Protein AF-A0A1G7ITI0-F1 (afdb_monomer)

Mean predicted aligned error: 3.46 Å

Sequence (98 aa):
MGKVSLEDFIAKAKENGCEIEKKGKEYFIGNFPATNYPHIHIWKKGTIALSAGSRQNGKIGEDDEIDLEELSFQVDRYGRNLTGGLEETIEWAIDSDS

Secondary structure (DSSP, 8-state):
--EEEHHHHHHHHHHTT-EEEEETTEEEEESSSTTSSSEEEE-TTS-EEEEEETTEEEEEEETTEEEHHHHHHHHHHH-S---HHHHHHHHHHHHTT-

Structure (mmCIF, N/CA/C/O backbone):
data_AF-A0A1G7ITI0-F1
#
_entry.id   AF-A0A1G7ITI0-F1
#
loop_
_atom_site.group_PDB
_atom_site.id
_atom_site.type_symbol
_atom_site.label_atom_id
_atom_site.label_alt_id
_atom_site.label_comp_id
_atom_site.label_asym_id
_atom_site.label_entity_id
_atom_site.label_seq_id
_atom_site.pdbx_PDB_ins_code
_atom_site.Cartn_x
_atom_site.Cartn_y
_atom_site.Cartn_z
_atom_site.occupancy
_atom_site.B_iso_or_equiv
_atom_site.auth_seq_id
_atom_site.auth_comp_id
_atom_site.auth_asym_id
_atom_site.auth_atom_id
_atom_site.pdbx_PDB_model_num
ATOM 1 N N . MET A 1 1 ? -9.931 -7.871 -11.693 1.00 73.06 1 MET A N 1
ATOM 2 C CA . MET A 1 1 ? -8.892 -8.088 -10.681 1.00 73.06 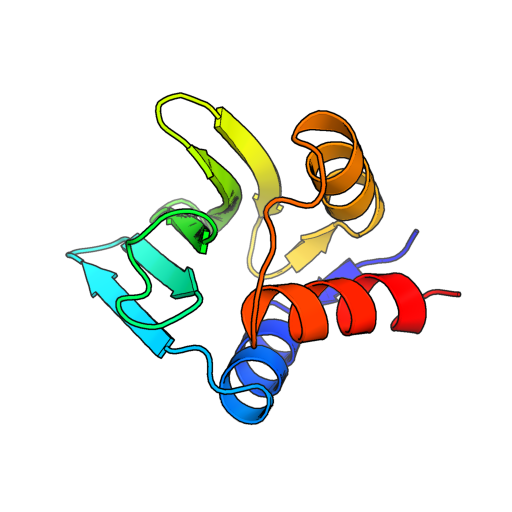1 MET A CA 1
ATOM 3 C C . MET A 1 1 ? -9.568 -8.250 -9.328 1.00 73.06 1 MET A C 1
ATOM 5 O O . MET A 1 1 ? -10.621 -7.651 -9.123 1.00 73.06 1 MET A O 1
ATOM 9 N N . GLY A 1 2 ? -9.059 -9.124 -8.469 1.00 90.31 2 GLY A N 1
ATOM 10 C CA . GLY A 1 2 ? -9.576 -9.415 -7.139 1.00 90.31 2 GLY A CA 1
ATOM 11 C C . GLY A 1 2 ? -9.146 -8.397 -6.086 1.00 90.31 2 GLY A C 1
ATOM 12 O O . GLY A 1 2 ? -8.691 -7.291 -6.382 1.00 90.31 2 GLY A O 1
ATOM 13 N N . LYS A 1 3 ? -9.302 -8.793 -4.825 1.00 94.31 3 LYS A N 1
ATOM 14 C CA . LYS A 1 3 ? -8.832 -8.046 -3.659 1.00 94.31 3 LYS A CA 1
ATOM 15 C C . LYS A 1 3 ? -7.932 -8.937 -2.819 1.00 94.31 3 LYS A C 1
ATOM 17 O O . LYS A 1 3 ? -8.168 -10.143 -2.746 1.00 94.31 3 LYS A O 1
ATOM 22 N N . VAL A 1 4 ? -6.962 -8.338 -2.141 1.00 95.69 4 VAL A N 1
ATOM 23 C CA . VAL A 1 4 ? -6.169 -9.008 -1.102 1.00 95.69 4 VAL A CA 1
ATOM 24 C C . VAL A 1 4 ? -6.451 -8.367 0.250 1.00 95.69 4 VAL A C 1
ATOM 26 O O . VAL A 1 4 ? -6.656 -7.153 0.340 1.00 95.69 4 VAL A O 1
ATOM 29 N N . SER A 1 5 ? -6.481 -9.176 1.308 1.00 96.44 5 SER A N 1
ATOM 30 C CA . SER A 1 5 ? -6.624 -8.639 2.656 1.00 96.44 5 SER A CA 1
ATOM 31 C C . SER A 1 5 ? -5.375 -7.837 3.034 1.00 96.44 5 SER A C 1
ATOM 33 O O . SER A 1 5 ? -4.245 -8.181 2.672 1.00 96.44 5 SER A O 1
ATOM 35 N N . LEU A 1 6 ? -5.559 -6.754 3.785 1.00 95.44 6 LEU A N 1
ATOM 36 C CA . LEU A 1 6 ? -4.452 -5.959 4.303 1.00 95.44 6 LEU A CA 1
ATOM 37 C C . LEU A 1 6 ? -3.575 -6.788 5.255 1.00 95.44 6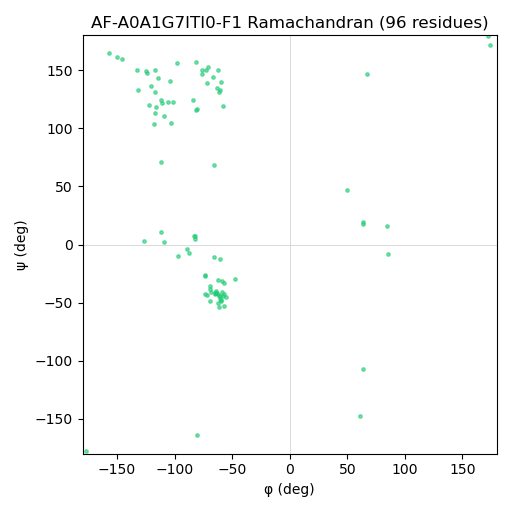 LEU A C 1
ATOM 39 O O . LEU A 1 6 ? -2.370 -6.563 5.325 1.00 95.44 6 LEU A O 1
ATOM 43 N N . GLU A 1 7 ? -4.159 -7.756 5.964 1.00 95.94 7 GLU A N 1
ATOM 44 C CA . GLU A 1 7 ? -3.421 -8.685 6.821 1.00 95.94 7 GLU A CA 1
ATOM 45 C C . GLU A 1 7 ? -2.437 -9.540 6.015 1.00 95.94 7 GLU A C 1
ATOM 47 O O . GLU A 1 7 ? -1.247 -9.555 6.344 1.00 95.94 7 GLU A O 1
ATOM 52 N N . ASP A 1 8 ? -2.895 -10.176 4.933 1.00 96.69 8 ASP A N 1
ATOM 53 C CA . ASP A 1 8 ? -2.042 -10.996 4.065 1.00 96.69 8 ASP A CA 1
ATOM 54 C C . ASP A 1 8 ? -0.975 -10.140 3.381 1.00 96.69 8 ASP A C 1
ATOM 56 O O . ASP A 1 8 ? 0.196 -10.521 3.323 1.00 96.69 8 ASP A O 1
ATOM 60 N N . PHE A 1 9 ? -1.346 -8.936 2.936 1.00 97.00 9 PHE A N 1
ATOM 61 C CA . PHE A 1 9 ? -0.395 -7.991 2.360 1.00 97.00 9 PHE A CA 1
ATOM 62 C C . PHE A 1 9 ? 0.689 -7.591 3.369 1.00 97.00 9 PHE A C 1
ATOM 64 O O . PHE A 1 9 ? 1.871 -7.575 3.034 1.00 97.00 9 PHE A O 1
ATOM 71 N N . ILE A 1 10 ? 0.325 -7.303 4.624 1.00 96.75 10 ILE A N 1
ATOM 72 C CA . ILE A 1 10 ? 1.285 -6.993 5.695 1.00 96.75 10 ILE A CA 1
ATOM 73 C C . ILE A 1 10 ? 2.170 -8.201 6.003 1.00 96.75 10 ILE A C 1
ATOM 75 O O . ILE A 1 10 ? 3.369 -8.028 6.239 1.00 96.75 10 ILE A O 1
ATOM 79 N N . ALA A 1 11 ? 1.604 -9.407 6.047 1.00 97.19 11 ALA A N 1
ATOM 80 C CA . ALA A 1 11 ? 2.365 -10.629 6.273 1.00 97.19 11 ALA A CA 1
ATOM 81 C C . ALA A 1 11 ? 3.425 -10.804 5.180 1.00 97.19 11 ALA A C 1
ATOM 83 O O . ALA A 1 11 ? 4.609 -10.937 5.497 1.00 97.19 11 ALA A O 1
ATOM 84 N N . LYS A 1 12 ? 3.027 -10.666 3.911 1.00 97.81 12 LYS A N 1
ATOM 85 C CA . LYS A 1 12 ? 3.947 -10.745 2.776 1.00 97.81 12 LYS A CA 1
ATOM 86 C C . LYS A 1 12 ? 4.988 -9.627 2.780 1.00 97.81 12 LYS A C 1
ATOM 88 O O . LYS A 1 12 ? 6.168 -9.896 2.577 1.00 97.81 12 LYS A O 1
ATOM 93 N N . ALA A 1 13 ? 4.588 -8.399 3.107 1.00 97.38 13 ALA A N 1
ATOM 94 C CA . ALA A 1 13 ? 5.508 -7.273 3.229 1.00 97.38 13 ALA A CA 1
ATOM 95 C C . ALA A 1 13 ? 6.624 -7.557 4.244 1.00 97.38 13 ALA A C 1
ATOM 97 O O . ALA A 1 13 ? 7.790 -7.285 3.973 1.00 97.38 13 ALA A O 1
ATOM 98 N N . LYS A 1 14 ? 6.292 -8.152 5.398 1.00 97.31 14 LYS A N 1
ATOM 99 C CA . LYS A 1 14 ? 7.292 -8.546 6.406 1.00 97.31 14 LYS A CA 1
ATOM 100 C C . LYS A 1 14 ? 8.227 -9.635 5.899 1.00 97.31 14 LYS A C 1
ATOM 102 O O . LYS A 1 14 ? 9.423 -9.555 6.160 1.00 97.31 14 LYS A O 1
ATOM 107 N N . GLU A 1 15 ? 7.697 -10.642 5.204 1.00 97.81 15 GLU A N 1
ATOM 108 C CA . GLU A 1 15 ? 8.514 -11.703 4.597 1.00 97.81 15 GLU A CA 1
ATOM 109 C C . GLU A 1 15 ? 9.533 -11.131 3.609 1.00 97.81 15 GLU A C 1
ATOM 111 O O . GLU A 1 15 ? 10.693 -11.536 3.625 1.00 97.81 15 GLU A O 1
ATOM 116 N N . ASN A 1 16 ? 9.114 -10.144 2.817 1.00 97.44 16 ASN A N 1
ATOM 117 C CA . ASN A 1 16 ? 9.952 -9.470 1.828 1.00 97.44 16 ASN A CA 1
ATOM 118 C C . ASN A 1 16 ? 10.841 -8.363 2.443 1.00 97.44 16 ASN A C 1
ATOM 120 O O . ASN A 1 16 ? 11.544 -7.649 1.732 1.00 97.44 16 ASN A O 1
ATOM 124 N N . GLY A 1 17 ? 10.841 -8.199 3.772 1.00 96.38 17 GLY A N 1
ATOM 125 C CA . GLY A 1 17 ? 11.737 -7.278 4.478 1.00 96.38 17 GLY A CA 1
ATOM 126 C C . GLY A 1 17 ? 11.262 -5.824 4.566 1.00 96.38 17 GLY A C 1
ATOM 127 O O . GLY A 1 17 ? 12.063 -4.944 4.886 1.00 96.38 17 GLY A O 1
ATOM 128 N N . CYS A 1 18 ? 9.982 -5.541 4.314 1.00 97.25 18 CYS A N 1
ATOM 129 C CA . CYS A 1 18 ? 9.393 -4.244 4.642 1.00 97.25 18 CYS A CA 1
ATOM 130 C C . CYS A 1 18 ? 9.233 -4.059 6.153 1.00 97.25 18 CYS A C 1
ATOM 132 O O . CYS A 1 18 ? 8.996 -4.999 6.916 1.00 97.25 18 CYS A O 1
ATOM 134 N N . GLU A 1 19 ? 9.253 -2.799 6.569 1.00 96.69 19 GLU A N 1
ATOM 135 C CA . GLU A 1 19 ? 8.862 -2.391 7.907 1.00 96.69 19 GLU A CA 1
ATOM 136 C C . GLU A 1 19 ? 7.420 -1.888 7.944 1.00 96.69 19 GLU A C 1
ATOM 138 O O . GLU A 1 19 ? 6.866 -1.419 6.946 1.00 96.69 19 GLU A O 1
ATOM 143 N N . ILE A 1 20 ? 6.827 -1.966 9.138 1.00 95.62 20 ILE A N 1
ATOM 144 C CA . ILE A 1 20 ? 5.544 -1.345 9.442 1.00 95.62 20 ILE A CA 1
ATOM 145 C C . ILE A 1 20 ? 5.778 -0.305 10.524 1.00 95.62 20 ILE A C 1
ATOM 147 O O . ILE A 1 20 ? 6.065 -0.638 11.675 1.00 95.62 20 ILE A O 1
ATOM 151 N N . GLU A 1 21 ? 5.603 0.958 10.167 1.00 96.06 21 GLU A N 1
ATOM 152 C CA . GLU A 1 21 ? 5.675 2.061 11.113 1.00 96.06 21 GLU A CA 1
ATOM 153 C C . GLU A 1 21 ? 4.278 2.575 11.445 1.00 96.06 21 GLU A C 1
ATOM 155 O O . GLU A 1 21 ? 3.415 2.724 10.580 1.00 96.06 21 GLU A O 1
ATOM 160 N N . LYS A 1 22 ? 4.066 2.920 12.715 1.00 93.81 22 LYS A N 1
ATOM 161 C CA . LYS A 1 22 ? 2.867 3.620 13.175 1.00 93.81 22 LYS A CA 1
ATOM 162 C C . LYS A 1 22 ? 3.240 5.032 13.601 1.00 93.81 22 LYS A C 1
ATOM 164 O O . LYS A 1 22 ? 4.008 5.205 14.548 1.00 93.81 22 LYS A O 1
ATOM 169 N N . LYS A 1 23 ? 2.636 6.048 12.982 1.00 92.00 23 LYS A N 1
ATOM 170 C CA . LYS A 1 23 ? 2.749 7.446 13.432 1.00 92.00 23 LYS A CA 1
ATOM 171 C C . LYS A 1 23 ? 1.372 7.968 13.818 1.00 92.00 23 LYS A C 1
ATOM 173 O O . LYS A 1 23 ? 0.512 8.252 12.989 1.00 92.00 23 LYS A O 1
ATOM 178 N N . GLY A 1 24 ? 1.137 8.055 15.126 1.00 90.75 24 GLY A N 1
ATOM 179 C CA . GLY A 1 24 ? -0.160 8.443 15.673 1.00 90.75 24 GLY A CA 1
ATOM 180 C C . GLY A 1 24 ? -1.254 7.430 15.326 1.00 90.75 24 GLY A C 1
ATOM 181 O O . GLY A 1 24 ? -1.319 6.352 15.917 1.00 90.75 24 GLY A O 1
ATOM 182 N N . LYS A 1 25 ? -2.148 7.805 14.405 1.00 89.19 25 LYS A N 1
ATOM 183 C CA . LYS A 1 25 ? -3.302 6.991 13.976 1.00 89.19 25 LYS A CA 1
ATOM 184 C C . LYS A 1 25 ? -3.178 6.483 12.538 1.00 89.19 25 LYS A C 1
ATOM 186 O O . LYS A 1 25 ? -4.163 6.000 11.991 1.00 89.19 25 LYS A O 1
ATOM 191 N N . GLU A 1 26 ? -2.004 6.638 11.948 1.00 93.75 26 GLU A N 1
ATOM 192 C CA . GLU A 1 26 ? -1.692 6.239 10.581 1.00 93.75 26 GLU A CA 1
ATOM 193 C C . GLU A 1 26 ? -0.613 5.160 10.605 1.00 93.75 26 GLU A C 1
ATOM 195 O O . GLU A 1 26 ? 0.223 5.129 11.520 1.00 93.75 26 GLU A O 1
ATOM 200 N N . TYR A 1 27 ? -0.654 4.288 9.604 1.00 95.00 27 TYR A N 1
ATOM 201 C CA . TYR A 1 27 ? 0.298 3.201 9.422 1.00 95.00 27 TYR A CA 1
ATOM 202 C C . TYR A 1 27 ? 0.946 3.298 8.049 1.00 95.00 27 TYR A C 1
ATOM 204 O O . TYR A 1 27 ? 0.324 3.746 7.085 1.00 95.00 27 TYR A O 1
ATOM 212 N N . PHE A 1 28 ? 2.198 2.870 7.990 1.00 96.69 28 PHE A N 1
ATOM 213 C CA . PHE A 1 28 ? 3.036 2.933 6.807 1.00 96.69 28 PHE A CA 1
ATOM 214 C C . PHE A 1 28 ? 3.683 1.572 6.607 1.00 96.69 28 PHE A C 1
ATOM 216 O O . PHE A 1 28 ? 4.202 1.011 7.572 1.00 96.69 28 PHE A O 1
ATOM 223 N N . ILE A 1 29 ? 3.643 1.056 5.382 1.00 97.19 29 ILE A N 1
ATOM 224 C CA . ILE A 1 29 ? 4.294 -0.198 4.996 1.00 97.19 29 ILE A CA 1
ATOM 225 C C . ILE A 1 29 ? 5.248 0.114 3.850 1.00 97.19 29 ILE A C 1
ATOM 227 O O . ILE A 1 29 ? 4.816 0.586 2.800 1.00 97.19 29 ILE A O 1
ATOM 231 N N . GLY A 1 30 ? 6.535 -0.149 4.029 1.00 96.00 30 GLY A N 1
ATOM 232 C CA . GLY A 1 30 ? 7.527 0.123 2.994 1.00 96.00 30 GLY A CA 1
ATOM 233 C C . GLY A 1 30 ? 8.923 -0.322 3.395 1.00 96.00 30 GLY A C 1
ATOM 234 O O . GLY A 1 30 ? 9.131 -0.877 4.474 1.00 96.00 30 GLY A O 1
ATOM 235 N N . ASN A 1 31 ? 9.894 -0.072 2.521 1.00 93.69 31 ASN A N 1
ATOM 236 C CA . ASN A 1 31 ? 11.305 -0.303 2.836 1.00 93.69 31 ASN A CA 1
ATOM 237 C C . ASN A 1 31 ? 11.742 0.591 3.998 1.00 93.69 31 ASN A C 1
ATOM 239 O O . ASN A 1 31 ? 11.226 1.695 4.125 1.00 93.69 31 ASN A O 1
ATOM 243 N N . PHE A 1 32 ? 12.713 0.163 4.809 1.00 90.88 32 PHE A N 1
ATOM 244 C CA . PHE A 1 32 ? 13.186 0.983 5.925 1.00 90.88 32 PHE A CA 1
ATOM 245 C C . PHE A 1 32 ? 13.765 2.337 5.462 1.00 90.88 32 PHE A C 1
ATOM 247 O O . PHE A 1 32 ? 14.636 2.365 4.584 1.00 90.88 32 PHE A O 1
ATOM 254 N N . PRO A 1 33 ? 13.384 3.455 6.107 1.00 92.19 33 PRO A N 1
ATOM 255 C CA . PRO A 1 33 ? 12.240 3.608 7.013 1.00 92.19 33 PRO A CA 1
ATOM 256 C C . PRO A 1 33 ? 10.914 3.573 6.245 1.00 92.19 33 PRO A C 1
ATOM 258 O O . PRO A 1 33 ? 10.792 4.230 5.212 1.00 92.19 33 PRO A O 1
ATOM 261 N N . ALA A 1 34 ? 9.895 2.893 6.782 1.00 93.81 34 ALA A N 1
ATOM 262 C CA . ALA A 1 34 ? 8.618 2.630 6.099 1.00 93.81 34 ALA A CA 1
ATOM 263 C C . ALA A 1 34 ? 7.846 3.900 5.703 1.00 93.81 34 ALA A C 1
ATOM 265 O O . ALA A 1 34 ? 6.882 3.841 4.948 1.00 93.81 34 ALA A O 1
ATOM 266 N N . THR A 1 35 ? 8.251 5.059 6.226 1.00 92.38 35 THR A N 1
ATOM 267 C CA . THR A 1 35 ? 7.689 6.368 5.868 1.00 92.38 35 THR A CA 1
ATOM 268 C C . THR A 1 35 ? 8.345 7.037 4.660 1.00 92.38 35 THR A C 1
ATOM 270 O O . THR A 1 35 ? 7.839 8.058 4.187 1.00 92.38 35 THR A O 1
ATOM 273 N N . ASN A 1 36 ? 9.440 6.484 4.134 1.00 91.81 36 ASN A N 1
ATOM 274 C CA . ASN A 1 36 ? 10.027 6.941 2.880 1.00 91.81 36 ASN A CA 1
ATOM 275 C C . ASN A 1 36 ? 9.170 6.512 1.694 1.00 91.81 36 ASN A C 1
ATOM 277 O O . ASN A 1 36 ? 8.483 5.498 1.732 1.00 91.81 36 ASN A O 1
ATOM 281 N N . TYR A 1 37 ? 9.196 7.305 0.628 1.00 91.56 37 TYR A N 1
ATOM 282 C CA . TYR A 1 37 ? 8.574 6.895 -0.622 1.00 91.56 37 TYR A CA 1
ATOM 283 C C . TYR A 1 37 ? 9.456 5.866 -1.350 1.00 91.56 37 TYR A C 1
ATOM 285 O O . TYR A 1 37 ? 10.682 6.010 -1.323 1.00 91.56 37 TYR A O 1
ATOM 293 N N . PRO A 1 38 ? 8.852 4.906 -2.066 1.00 93.88 38 PRO A N 1
ATOM 294 C CA . PRO A 1 38 ? 7.425 4.586 -2.042 1.00 93.88 38 PRO A CA 1
ATOM 295 C C . PRO A 1 38 ? 7.018 3.792 -0.786 1.00 93.88 38 PRO A C 1
ATOM 297 O O . PRO A 1 38 ? 7.809 3.016 -0.257 1.00 93.88 38 PRO A O 1
ATOM 300 N N . HIS A 1 39 ? 5.773 3.966 -0.336 1.00 95.56 39 HIS A N 1
ATOM 301 C CA . HIS A 1 39 ? 5.161 3.178 0.744 1.00 95.56 39 HIS A CA 1
ATOM 302 C C . HIS A 1 39 ? 3.647 3.052 0.563 1.00 95.56 39 HIS A C 1
ATOM 304 O O . HIS A 1 39 ? 3.014 3.858 -0.122 1.00 95.56 39 HIS A O 1
ATOM 310 N N . ILE A 1 40 ? 3.053 2.071 1.236 1.00 96.50 40 ILE A N 1
ATOM 311 C CA . ILE A 1 40 ? 1.611 2.007 1.456 1.00 96.50 40 ILE A CA 1
ATOM 312 C C . ILE A 1 40 ? 1.271 2.852 2.676 1.00 96.50 40 ILE A C 1
ATOM 314 O O . ILE A 1 40 ? 1.814 2.634 3.760 1.00 96.50 40 ILE A O 1
ATOM 318 N N . HIS A 1 41 ? 0.371 3.815 2.512 1.00 96.69 41 HIS A N 1
ATOM 319 C CA . HIS A 1 41 ? -0.141 4.649 3.596 1.00 96.69 41 HIS A CA 1
ATOM 320 C C . HIS A 1 41 ? -1.561 4.209 3.929 1.00 96.69 41 HIS A C 1
ATOM 322 O O . HIS A 1 41 ? -2.444 4.214 3.073 1.00 96.69 41 HIS A O 1
ATOM 328 N N . ILE A 1 42 ? -1.781 3.841 5.187 1.00 96.12 42 ILE A N 1
ATOM 329 C CA . ILE A 1 42 ? -3.092 3.511 5.738 1.00 96.12 42 ILE A CA 1
ATOM 330 C C . ILE A 1 42 ? -3.501 4.636 6.690 1.00 96.12 42 ILE A C 1
ATOM 332 O O . ILE A 1 42 ? -2.920 4.819 7.769 1.00 96.12 42 ILE A O 1
ATOM 336 N N . TRP A 1 43 ? -4.507 5.413 6.297 1.00 92.31 43 TRP A N 1
ATOM 337 C CA . TRP A 1 43 ? -5.051 6.481 7.135 1.00 92.31 43 TRP A CA 1
ATOM 338 C C . TRP A 1 43 ? -6.034 5.927 8.161 1.00 92.31 43 TRP A C 1
ATOM 340 O O . TRP A 1 43 ? -6.711 4.928 7.941 1.00 92.31 43 TRP A O 1
ATOM 350 N N . LYS A 1 44 ? -6.230 6.671 9.255 1.00 83.25 44 LYS A N 1
ATOM 351 C CA . LYS A 1 44 ? -7.177 6.347 10.340 1.00 83.25 44 LYS A CA 1
ATOM 352 C C . LYS A 1 44 ? -8.586 5.938 9.866 1.00 83.25 44 LYS A C 1
ATOM 354 O O . LYS A 1 44 ? -9.285 5.230 10.581 1.00 83.25 44 LYS A O 1
ATOM 359 N N . LYS A 1 45 ? -9.042 6.456 8.723 1.00 83.81 45 LYS A N 1
ATOM 360 C CA . LYS A 1 45 ? -10.379 6.185 8.170 1.00 83.81 45 LYS A CA 1
ATOM 361 C C . LYS A 1 45 ? -10.467 4.864 7.390 1.00 83.81 45 LYS A C 1
ATOM 363 O O . LYS A 1 45 ? -11.478 4.652 6.745 1.00 83.81 45 LYS A O 1
ATOM 368 N N . GLY A 1 46 ? -9.419 4.040 7.406 1.00 88.56 46 GLY A N 1
ATOM 369 C CA . GLY A 1 46 ? -9.365 2.778 6.668 1.00 88.56 46 GLY A CA 1
ATOM 370 C C . GLY A 1 46 ? -8.906 2.931 5.219 1.00 88.56 46 GLY A C 1
ATOM 371 O O . GLY A 1 46 ? -8.640 1.933 4.577 1.00 88.56 46 GLY A O 1
ATOM 372 N N . THR A 1 47 ? -8.764 4.157 4.696 1.00 96.06 47 THR A N 1
ATOM 373 C CA . THR A 1 47 ? -8.246 4.386 3.339 1.00 96.06 47 THR A CA 1
ATOM 374 C C . THR A 1 47 ? -6.810 3.892 3.220 1.00 96.06 47 THR A C 1
ATOM 376 O O . THR A 1 47 ? -5.979 4.225 4.068 1.00 96.06 47 THR A O 1
ATOM 379 N N . ILE A 1 48 ? -6.524 3.175 2.138 1.00 97.56 48 ILE A N 1
ATOM 380 C CA . ILE A 1 48 ? -5.204 2.649 1.798 1.00 97.56 48 ILE A CA 1
ATOM 381 C C . ILE A 1 48 ? -4.767 3.302 0.483 1.00 97.56 48 ILE A C 1
ATOM 383 O O . ILE A 1 4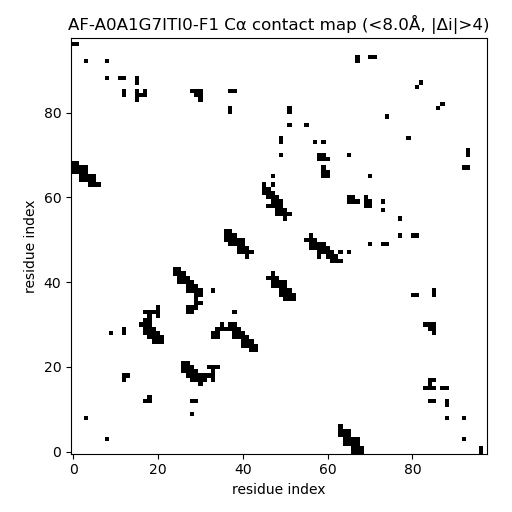8 ? -5.542 3.353 -0.477 1.00 97.56 48 ILE A O 1
ATOM 387 N N . ALA A 1 49 ? -3.545 3.826 0.420 1.00 96.75 49 ALA A N 1
ATOM 388 C CA . ALA A 1 49 ? -2.971 4.369 -0.811 1.00 96.75 49 ALA A CA 1
ATOM 389 C C . ALA A 1 49 ? -1.556 3.869 -1.048 1.00 96.75 49 ALA A C 1
ATOM 391 O O . ALA A 1 49 ? -0.785 3.693 -0.105 1.00 96.75 49 ALA A O 1
ATOM 392 N N . LEU A 1 50 ? -1.203 3.771 -2.325 1.00 95.62 50 LEU A N 1
ATOM 393 C CA . LEU A 1 50 ? 0.181 3.778 -2.756 1.00 95.62 50 LEU A CA 1
ATOM 394 C C . LEU A 1 50 ? 0.663 5.229 -2.815 1.00 95.62 50 LEU A C 1
ATOM 396 O O . LEU A 1 50 ? 0.167 6.038 -3.606 1.00 95.62 50 LEU A O 1
ATOM 400 N N . SER A 1 51 ? 1.637 5.543 -1.973 1.00 94.81 51 SER A N 1
ATOM 401 C CA . SER A 1 51 ? 2.298 6.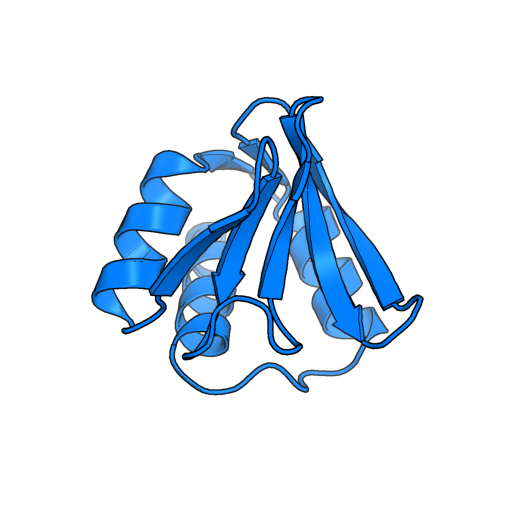839 -1.910 1.00 94.81 51 SER A CA 1
ATOM 402 C C . SER A 1 51 ? 3.663 6.719 -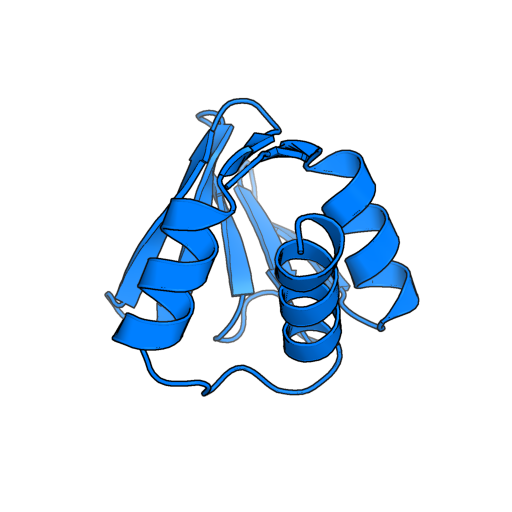2.585 1.00 94.81 51 SER A C 1
ATOM 404 O O . SER A 1 51 ? 4.588 6.140 -2.019 1.00 94.81 51 SER A O 1
ATOM 406 N N . ALA A 1 52 ? 3.804 7.250 -3.800 1.00 91.00 52 ALA A N 1
ATOM 407 C CA . ALA A 1 52 ? 5.032 7.161 -4.602 1.00 91.00 52 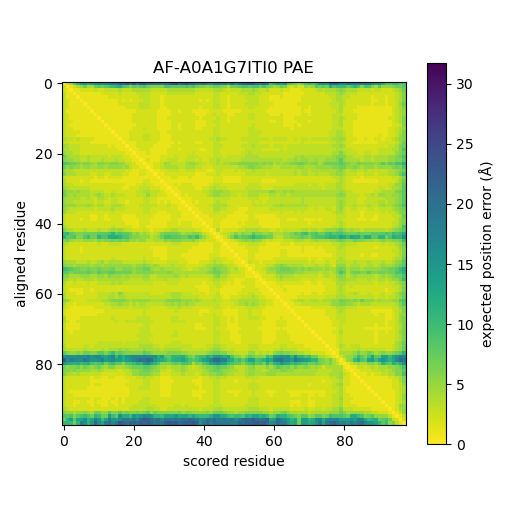ALA A CA 1
ATOM 408 C C . ALA A 1 52 ? 5.937 8.405 -4.491 1.00 91.00 52 ALA A C 1
ATOM 410 O O . ALA A 1 52 ? 7.081 8.390 -4.940 1.00 91.00 52 ALA A O 1
ATOM 411 N N . GLY A 1 53 ? 5.445 9.485 -3.879 1.00 88.56 53 GLY A N 1
ATOM 412 C CA . GLY A 1 53 ? 6.155 10.756 -3.780 1.00 88.56 53 GLY A CA 1
ATOM 413 C C . GLY A 1 53 ? 5.295 11.876 -3.198 1.00 88.56 53 GLY A C 1
ATOM 414 O O . GLY A 1 53 ? 4.111 11.706 -2.902 1.00 88.56 53 GLY A O 1
ATOM 415 N N . SER A 1 54 ? 5.876 13.073 -3.065 1.00 85.19 54 SER A N 1
ATOM 416 C CA . SER A 1 54 ? 5.130 14.254 -2.609 1.00 85.19 54 SER A CA 1
ATOM 417 C C . SER A 1 54 ? 3.948 14.537 -3.541 1.00 85.19 54 SER A C 1
ATOM 419 O O . SER A 1 54 ? 4.137 14.803 -4.727 1.00 85.19 54 SER A O 1
ATOM 421 N N . ARG A 1 55 ? 2.725 14.504 -2.993 1.00 85.06 55 ARG A N 1
ATOM 422 C CA . ARG A 1 55 ? 1.452 14.663 -3.732 1.00 85.06 55 ARG A CA 1
ATOM 423 C C . ARG A 1 55 ? 1.173 13.566 -4.771 1.00 85.06 55 ARG A C 1
ATOM 425 O O . ARG A 1 55 ? 0.312 13.753 -5.628 1.00 85.06 55 ARG A O 1
ATOM 432 N N . GLN A 1 56 ? 1.858 12.432 -4.687 1.00 89.56 56 GLN A N 1
ATOM 433 C CA . GLN A 1 56 ? 1.642 11.263 -5.538 1.00 89.56 56 GLN A CA 1
ATOM 434 C C . GLN A 1 56 ? 1.074 10.130 -4.688 1.00 89.56 56 GLN A C 1
ATOM 436 O O . GLN A 1 56 ? 1.764 9.163 -4.386 1.00 89.56 56 GLN A O 1
ATOM 441 N N . ASN A 1 57 ? -0.183 10.304 -4.275 1.00 92.19 57 ASN A N 1
ATOM 442 C CA . ASN A 1 57 ? -0.923 9.324 -3.490 1.00 92.19 57 ASN A CA 1
ATOM 443 C C . ASN A 1 57 ? -2.112 8.847 -4.321 1.00 92.19 57 ASN A C 1
ATOM 445 O O . ASN A 1 57 ? -2.981 9.655 -4.670 1.00 92.19 57 ASN A O 1
ATOM 449 N N . GLY A 1 58 ? -2.148 7.559 -4.629 1.00 94.69 58 GLY A N 1
ATOM 450 C CA . GLY A 1 58 ? -3.255 6.919 -5.327 1.00 94.69 58 GLY A CA 1
ATOM 451 C C . GLY A 1 58 ? -3.978 5.972 -4.386 1.00 94.69 58 GLY A C 1
ATOM 452 O O . GLY A 1 58 ? -3.336 5.104 -3.804 1.00 94.69 58 GLY A O 1
ATOM 453 N N . LYS A 1 59 ? -5.293 6.143 -4.205 1.00 96.50 59 LYS A N 1
ATOM 454 C CA . LYS A 1 59 ? -6.096 5.203 -3.410 1.00 96.50 59 LYS A CA 1
ATOM 455 C C . LYS A 1 59 ? -6.028 3.828 -4.080 1.00 96.50 59 LYS A C 1
ATOM 457 O O . LYS A 1 59 ? -6.234 3.747 -5.281 1.00 96.50 59 LYS A O 1
ATOM 462 N N . ILE A 1 60 ? -5.752 2.796 -3.292 1.00 96.88 60 ILE A N 1
ATOM 463 C CA . ILE A 1 60 ? -5.673 1.396 -3.739 1.00 96.88 60 ILE A CA 1
ATOM 464 C C . ILE A 1 60 ? -6.563 0.475 -2.904 1.00 96.88 60 ILE A C 1
ATOM 466 O O . ILE A 1 60 ? -6.509 -0.732 -3.057 1.00 96.88 60 ILE A O 1
ATOM 470 N N . GLY A 1 61 ? -7.319 1.012 -1.947 1.00 96.94 61 GLY A N 1
ATOM 471 C CA . GLY A 1 61 ? -8.099 0.180 -1.043 1.00 96.94 61 GLY A CA 1
ATOM 472 C C . GLY A 1 61 ? -8.776 0.958 0.072 1.00 96.94 61 GLY A C 1
ATOM 473 O O . GLY A 1 61 ? -8.551 2.163 0.264 1.00 96.94 61 GLY A O 1
ATOM 474 N N . GLU A 1 62 ? -9.624 0.253 0.802 1.00 96.75 62 GLU A N 1
ATOM 475 C CA . GLU A 1 62 ? -10.283 0.710 2.020 1.00 96.75 62 GLU A CA 1
ATOM 476 C C . GLU A 1 62 ? -10.712 -0.479 2.883 1.00 96.75 62 GLU A C 1
ATOM 478 O O . GLU A 1 62 ? -10.734 -1.605 2.399 1.00 96.75 62 GLU A O 1
ATOM 483 N N . ASP A 1 63 ? -11.043 -0.218 4.150 1.00 92.94 63 ASP A N 1
ATOM 484 C CA . ASP A 1 63 ? -11.626 -1.202 5.073 1.00 92.94 63 ASP A CA 1
ATOM 485 C C . ASP A 1 63 ? -10.864 -2.541 5.128 1.00 92.94 63 ASP A C 1
ATOM 487 O O . ASP A 1 63 ? -11.451 -3.617 5.073 1.00 92.94 63 ASP A O 1
ATOM 491 N N . ASP A 1 64 ? -9.536 -2.449 5.253 1.00 92.69 64 ASP A N 1
ATOM 492 C CA . ASP A 1 64 ? -8.608 -3.586 5.336 1.00 92.69 64 ASP A CA 1
ATOM 493 C C . ASP A 1 64 ? -8.563 -4.476 4.077 1.00 92.69 64 ASP A C 1
ATOM 495 O O . ASP A 1 64 ? -8.055 -5.596 4.124 1.00 92.69 64 ASP A O 1
ATOM 499 N N . GLU A 1 65 ? -9.011 -3.967 2.928 1.00 96.25 65 GLU A N 1
ATOM 500 C CA . GLU A 1 65 ? -8.873 -4.618 1.624 1.00 96.25 65 GLU A CA 1
ATOM 501 C C . GLU A 1 65 ? -8.093 -3.742 0.639 1.00 96.25 65 GLU A C 1
ATOM 503 O O . GLU A 1 65 ? -8.336 -2.539 0.507 1.00 96.25 65 GLU A O 1
ATOM 508 N N . ILE A 1 66 ? -7.176 -4.364 -0.101 1.00 96.75 66 ILE A N 1
ATOM 509 C CA . ILE A 1 66 ? -6.460 -3.750 -1.220 1.00 96.75 66 ILE A CA 1
ATOM 510 C C . ILE A 1 66 ? -7.103 -4.230 -2.522 1.00 96.75 66 ILE A C 1
ATOM 512 O O . ILE A 1 66 ? -7.186 -5.430 -2.780 1.00 96.75 66 ILE A O 1
ATOM 516 N N . ASP A 1 67 ? -7.552 -3.279 -3.332 1.00 96.81 67 ASP A N 1
ATOM 517 C CA . ASP A 1 67 ? -8.070 -3.475 -4.681 1.00 96.81 67 ASP A CA 1
ATOM 518 C C . ASP A 1 67 ? -6.899 -3.611 -5.662 1.00 96.81 67 ASP A C 1
ATOM 520 O O . ASP A 1 67 ? -6.085 -2.694 -5.817 1.00 96.81 67 ASP A O 1
ATOM 524 N N . LEU A 1 68 ? -6.787 -4.778 -6.298 1.00 95.19 68 LEU A N 1
ATOM 525 C CA . LEU A 1 68 ? -5.651 -5.095 -7.162 1.00 95.19 68 LEU A CA 1
ATOM 526 C C . LEU A 1 68 ? -5.701 -4.345 -8.499 1.00 95.19 68 LEU A C 1
ATOM 528 O O . LEU A 1 68 ? -4.645 -4.065 -9.068 1.00 95.19 68 LEU A O 1
ATOM 532 N N . GLU A 1 69 ? -6.891 -3.973 -8.982 1.00 94.69 69 GLU A N 1
ATOM 533 C CA . GLU A 1 69 ? -7.042 -3.182 -10.208 1.00 94.69 69 GLU A CA 1
ATOM 534 C C . GLU A 1 69 ? -6.525 -1.763 -9.983 1.00 94.69 69 GLU A C 1
ATOM 536 O O . GLU A 1 69 ? -5.685 -1.269 -10.740 1.00 94.69 69 GLU A O 1
ATOM 541 N N . GLU A 1 70 ? -6.958 -1.133 -8.889 1.00 95.75 70 GLU A N 1
ATOM 542 C CA . GLU A 1 70 ? -6.467 0.189 -8.503 1.00 95.75 70 GLU A CA 1
ATOM 543 C C . GLU A 1 70 ? -4.975 0.155 -8.164 1.00 95.75 70 GLU A C 1
ATOM 545 O O . GLU A 1 70 ? -4.234 1.042 -8.590 1.00 95.75 70 GLU A O 1
ATOM 550 N N . LEU A 1 71 ? -4.496 -0.874 -7.454 1.00 95.00 71 LEU A N 1
ATOM 551 C CA . LEU A 1 71 ? -3.068 -1.041 -7.178 1.00 95.00 71 LEU A CA 1
ATOM 552 C C . LEU A 1 71 ? -2.260 -1.090 -8.477 1.00 95.00 71 LEU A C 1
ATOM 554 O O . LEU A 1 71 ? -1.343 -0.284 -8.641 1.00 95.00 71 LEU A O 1
ATOM 558 N N . SER A 1 72 ? -2.627 -1.967 -9.414 1.00 93.88 72 SER A N 1
ATOM 559 C CA . SER A 1 72 ? -1.950 -2.079 -10.710 1.00 93.88 72 SER A CA 1
ATOM 560 C C . SER A 1 72 ? -1.976 -0.757 -11.473 1.00 93.88 72 SER A C 1
ATOM 562 O O . SER A 1 72 ? -0.942 -0.305 -11.965 1.00 93.88 72 SER A O 1
ATOM 564 N N . PHE A 1 73 ? -3.126 -0.078 -11.508 1.00 93.88 73 PHE A N 1
ATOM 565 C CA . PHE A 1 73 ? -3.252 1.221 -12.162 1.00 93.88 73 PHE A CA 1
ATOM 566 C C . PHE A 1 73 ? -2.325 2.281 -11.548 1.00 93.88 73 PHE A C 1
ATOM 568 O O . PHE A 1 73 ? -1.675 3.028 -12.284 1.00 93.88 73 PHE A O 1
ATOM 575 N N . GLN A 1 74 ? -2.226 2.370 -10.216 1.00 93.69 74 GLN A N 1
ATOM 576 C CA . GLN A 1 74 ? -1.332 3.345 -9.577 1.00 93.69 74 GLN A CA 1
ATOM 577 C C . GLN A 1 74 ? 0.149 2.999 -9.792 1.00 93.69 74 GLN A C 1
ATOM 579 O O . GLN A 1 74 ? 0.958 3.912 -9.977 1.00 93.69 74 GLN A O 1
ATOM 584 N N . VAL A 1 75 ? 0.511 1.713 -9.805 1.00 92.38 75 VAL A N 1
ATOM 585 C CA . VAL A 1 75 ? 1.874 1.253 -10.127 1.00 92.38 75 VAL A CA 1
ATOM 586 C C . VAL A 1 75 ? 2.271 1.688 -11.537 1.00 92.38 75 VAL A C 1
ATOM 588 O O . VAL A 1 75 ? 3.330 2.295 -11.718 1.00 92.38 75 VAL A O 1
ATOM 591 N N . ASP A 1 76 ? 1.397 1.464 -12.519 1.00 90.94 76 ASP A N 1
ATOM 592 C CA . ASP A 1 76 ? 1.625 1.884 -13.903 1.00 9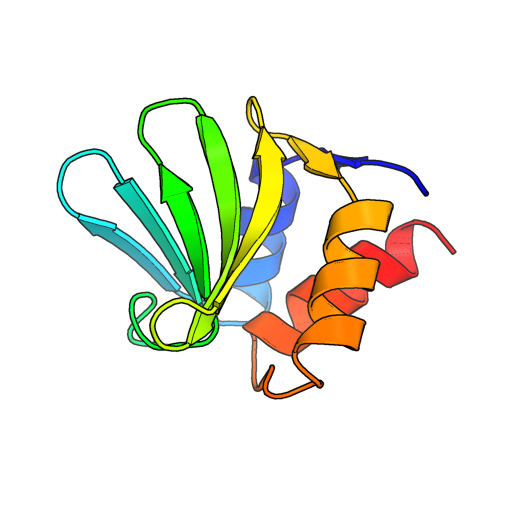0.94 76 ASP A CA 1
ATOM 593 C C . ASP A 1 76 ? 1.688 3.411 -14.027 1.00 90.94 76 ASP A C 1
ATOM 595 O O . ASP A 1 76 ? 2.558 3.961 -14.710 1.00 90.94 76 ASP A O 1
ATOM 599 N N . ARG A 1 77 ? 0.801 4.121 -13.321 1.00 89.06 77 ARG A N 1
ATOM 600 C CA . ARG A 1 77 ? 0.715 5.586 -13.345 1.00 89.06 77 ARG A CA 1
ATOM 601 C C . ARG A 1 77 ? 1.977 6.268 -12.831 1.00 89.06 77 ARG A C 1
ATOM 603 O O . ARG A 1 77 ? 2.375 7.294 -13.386 1.00 89.06 77 ARG A O 1
ATOM 610 N N . TYR A 1 78 ? 2.556 5.776 -11.740 1.00 82.62 78 TYR A N 1
ATOM 611 C CA . TYR A 1 78 ? 3.710 6.422 -11.108 1.00 82.62 78 TYR A CA 1
ATOM 612 C C . TYR A 1 78 ? 5.053 5.945 -11.666 1.00 82.62 78 TYR A C 1
ATOM 614 O O . TYR A 1 78 ? 6.090 6.512 -11.313 1.00 82.62 78 TYR A O 1
ATOM 622 N N . GLY A 1 79 ? 5.026 4.969 -12.582 1.00 65.44 79 GLY A N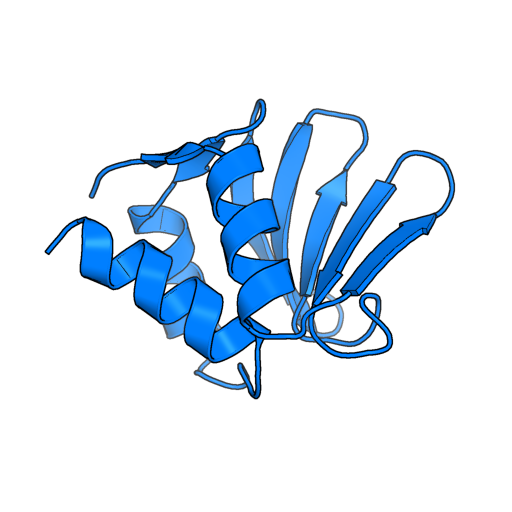 1
ATOM 623 C CA . GLY A 1 79 ? 6.203 4.230 -13.014 1.00 65.44 79 GLY A CA 1
ATOM 624 C C . GLY A 1 79 ? 6.733 3.383 -11.859 1.00 65.44 79 GLY A C 1
ATOM 625 O O . GLY A 1 79 ? 6.643 3.777 -10.697 1.00 65.44 79 GLY A O 1
ATOM 626 N N . ARG A 1 80 ? 7.295 2.211 -12.152 1.00 65.00 80 ARG A N 1
ATOM 627 C CA . ARG A 1 80 ? 7.889 1.307 -11.154 1.00 65.00 80 ARG A CA 1
ATOM 628 C C . ARG A 1 80 ? 9.142 1.921 -10.496 1.00 65.00 80 ARG A C 1
ATOM 630 O O . ARG A 1 80 ? 10.253 1.466 -10.709 1.00 65.00 80 ARG A O 1
ATOM 637 N N . ASN A 1 81 ? 8.967 2.974 -9.700 1.00 73.88 81 ASN A N 1
ATOM 638 C CA . ASN A 1 81 ? 9.936 3.448 -8.709 1.00 73.88 81 ASN A CA 1
ATOM 639 C C . ASN A 1 81 ? 9.812 2.655 -7.398 1.00 73.88 81 ASN A C 1
ATOM 641 O O . ASN A 1 81 ? 10.429 3.007 -6.392 1.00 73.88 81 ASN A O 1
ATOM 645 N N . LEU A 1 82 ? 8.988 1.604 -7.405 1.00 84.62 82 LEU A N 1
ATOM 646 C CA . LEU A 1 82 ? 9.021 0.552 -6.407 1.00 84.62 82 LEU A CA 1
ATOM 647 C C . LEU A 1 82 ? 10.400 -0.098 -6.442 1.00 84.62 82 LEU A C 1
ATOM 649 O O . LEU A 1 82 ? 10.997 -0.247 -7.500 1.00 84.62 82 LEU A O 1
ATOM 653 N N . THR A 1 83 ? 10.920 -0.402 -5.266 1.00 87.12 83 THR A N 1
ATOM 654 C CA . THR A 1 83 ? 12.205 -1.077 -5.107 1.00 87.12 83 THR A CA 1
ATOM 655 C C . THR A 1 83 ? 12.119 -1.987 -3.894 1.00 87.12 83 THR A C 1
ATOM 657 O O . THR A 1 83 ? 11.294 -1.752 -3.004 1.00 87.12 83 THR A O 1
ATOM 660 N N . GLY A 1 84 ? 13.000 -2.981 -3.822 1.00 91.31 84 GLY A N 1
ATOM 661 C CA . GLY A 1 84 ? 13.184 -3.809 -2.630 1.00 91.31 84 GLY A CA 1
ATOM 662 C C . GLY A 1 84 ? 11.924 -4.574 -2.224 1.00 91.31 84 GLY A C 1
ATOM 663 O O . GLY A 1 84 ? 11.104 -4.933 -3.064 1.00 91.31 84 GLY A O 1
ATOM 664 N N . GLY A 1 85 ? 11.749 -4.786 -0.919 1.00 95.00 85 GLY A N 1
ATOM 665 C CA . GLY A 1 85 ? 10.664 -5.618 -0.399 1.00 95.00 85 GLY A CA 1
ATOM 666 C C . GLY A 1 85 ? 9.264 -5.139 -0.782 1.00 95.00 85 GLY A C 1
ATOM 667 O O . GLY A 1 85 ? 8.356 -5.951 -0.964 1.00 95.00 85 GLY A O 1
ATOM 668 N N . LEU A 1 86 ? 9.071 -3.825 -0.944 1.00 95.06 86 LEU A N 1
ATOM 669 C CA . LEU A 1 86 ? 7.766 -3.2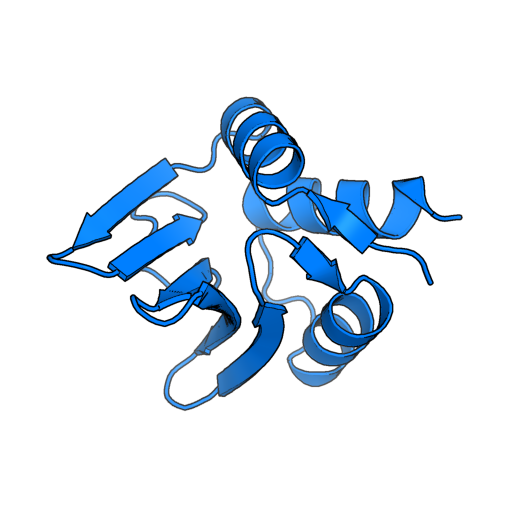90 -1.334 1.00 95.06 86 LEU A CA 1
ATOM 670 C C . LEU A 1 86 ? 7.410 -3.658 -2.779 1.00 95.06 86 LEU A C 1
ATOM 672 O O . LEU A 1 86 ? 6.250 -3.957 -3.052 1.00 95.06 86 LEU A O 1
ATOM 676 N N . GLU A 1 87 ? 8.392 -3.656 -3.683 1.00 94.00 87 GLU A N 1
ATOM 677 C CA . GLU A 1 87 ? 8.208 -4.101 -5.068 1.00 94.00 87 GLU A CA 1
ATOM 678 C C . GLU A 1 87 ? 7.802 -5.574 -5.103 1.00 94.00 87 GLU A C 1
ATOM 680 O O . GLU A 1 87 ? 6.722 -5.886 -5.597 1.00 94.00 87 GLU A O 1
ATOM 685 N N . GLU A 1 88 ? 8.579 -6.446 -4.453 1.00 95.69 88 GLU A N 1
ATOM 686 C CA . GLU A 1 88 ? 8.304 -7.890 -4.387 1.00 95.69 88 GLU A CA 1
ATOM 687 C C . GLU A 1 88 ? 6.921 -8.201 -3.786 1.00 95.69 88 GLU A C 1
ATOM 689 O O . GLU A 1 88 ? 6.262 -9.172 -4.156 1.00 95.69 88 GLU A O 1
ATOM 694 N N . THR A 1 89 ? 6.452 -7.376 -2.844 1.00 96.50 89 THR A N 1
ATOM 695 C CA . THR A 1 89 ? 5.130 -7.541 -2.215 1.00 96.50 89 THR A CA 1
ATOM 696 C C . THR A 1 89 ? 3.999 -7.144 -3.154 1.00 96.50 89 THR A C 1
ATOM 698 O O . THR A 1 89 ? 2.977 -7.825 -3.219 1.00 96.50 89 THR A O 1
ATOM 701 N N . ILE A 1 90 ? 4.167 -6.038 -3.877 1.00 94.50 90 ILE A N 1
ATOM 702 C CA . ILE A 1 90 ? 3.174 -5.556 -4.840 1.00 94.50 90 ILE A CA 1
ATOM 703 C C . ILE A 1 90 ? 3.091 -6.503 -6.040 1.00 94.50 90 ILE A C 1
ATOM 705 O O . ILE A 1 90 ? 1.983 -6.814 -6.472 1.00 94.50 90 ILE A O 1
ATOM 709 N N . GLU A 1 91 ? 4.226 -7.003 -6.534 1.00 93.31 91 GLU A N 1
ATOM 710 C CA . GLU A 1 91 ? 4.262 -8.016 -7.595 1.00 93.31 91 GLU A CA 1
ATOM 711 C C . GLU A 1 91 ? 3.548 -9.294 -7.156 1.00 93.31 91 GLU A C 1
ATOM 713 O O . GLU A 1 91 ? 2.657 -9.757 -7.859 1.00 93.31 91 GLU A O 1
ATOM 718 N N . TRP A 1 92 ? 3.821 -9.795 -5.945 1.00 95.06 92 TRP A N 1
ATOM 719 C CA . TRP A 1 92 ? 3.077 -10.930 -5.391 1.00 95.06 92 TRP A CA 1
ATOM 720 C C . TRP A 1 92 ? 1.565 -10.680 -5.353 1.00 95.06 92 TRP A C 1
ATOM 722 O O . TRP A 1 92 ? 0.793 -11.565 -5.719 1.00 95.06 92 TRP A O 1
ATOM 732 N N . ALA A 1 93 ? 1.129 -9.498 -4.910 1.00 93.88 93 ALA A N 1
ATOM 733 C CA . ALA A 1 93 ? -0.292 -9.185 -4.798 1.00 93.88 93 ALA A CA 1
ATOM 734 C C . ALA A 1 93 ? -0.982 -9.162 -6.172 1.00 93.88 93 ALA A C 1
ATOM 736 O O . ALA A 1 93 ? -2.086 -9.683 -6.303 1.00 93.88 93 ALA A O 1
ATOM 737 N N . ILE A 1 94 ? -0.329 -8.590 -7.186 1.00 90.75 94 ILE A N 1
ATOM 738 C CA . ILE A 1 94 ? -0.848 -8.503 -8.558 1.00 90.75 94 ILE A CA 1
ATOM 739 C C . ILE A 1 94 ? -0.827 -9.879 -9.249 1.00 90.75 94 ILE A C 1
ATOM 741 O O . ILE A 1 94 ? -1.813 -10.267 -9.876 1.00 90.75 94 ILE A O 1
ATOM 745 N N . ASP A 1 95 ? 0.255 -10.643 -9.094 1.00 86.12 95 ASP A N 1
ATOM 746 C CA . ASP A 1 95 ? 0.426 -11.955 -9.732 1.00 86.12 95 ASP A CA 1
ATOM 747 C C . ASP A 1 95 ? -0.444 -13.046 -9.089 1.00 86.12 95 ASP A C 1
ATOM 749 O O . ASP A 1 95 ? -0.817 -14.003 -9.761 1.00 86.12 95 ASP A O 1
ATOM 753 N N . SER A 1 96 ? -0.816 -12.913 -7.810 1.00 71.81 96 SER A N 1
ATOM 754 C CA . SER A 1 96 ? -1.693 -13.879 -7.118 1.00 71.81 96 SER A CA 1
ATOM 755 C C . SER A 1 96 ? -3.125 -13.935 -7.676 1.00 71.81 96 SER A C 1
ATOM 757 O O . SER A 1 96 ? -3.884 -14.831 -7.307 1.00 71.81 96 SER A O 1
ATOM 759 N N . ASP A 1 97 ? -3.497 -12.991 -8.542 1.00 61.81 97 ASP A N 1
ATOM 760 C CA . ASP A 1 97 ? -4.803 -12.900 -9.209 1.00 61.81 97 ASP A CA 1
ATOM 761 C C . ASP A 1 97 ? -4.735 -13.213 -10.722 1.00 61.81 97 ASP A C 1
ATOM 763 O O . ASP A 1 97 ? -5.751 -13.135 -11.417 1.00 61.81 97 ASP A O 1
ATOM 767 N N . SER A 1 98 ? -3.544 -13.568 -11.231 1.00 52.62 98 SER A N 1
ATOM 768 C CA . SER A 1 98 ? -3.278 -13.944 -12.634 1.00 52.62 98 SER A CA 1
ATOM 769 C C . SER A 1 98 ? -3.327 -15.457 -12.855 1.00 52.62 98 SER A C 1
ATOM 771 O O . SER A 1 98 ? -3.884 -15.877 -13.897 1.00 52.62 98 SER A O 1
#

Nearest PDB structures (foldseek):
  2ehb-assembly1_D  TM=3.218E-01  e=2.073E-01  Arabidopsis thaliana
  2lkk-assembly1_A  TM=3.403E-01  e=1.263E+00  Homo sapiens
  6w3i-assembly1_B  TM=3.385E-01  e=4.126E+00  Homo sapiens
  9dtr-assembly1_p  TM=2.033E-01  e=4.974E+00  Saccharomyces cerevisiae

Solvent-accessible surface area (backbone atoms only — not comparable to full-atom values): 5099 Å² total; per-residue (Å²): 116,58,70,46,48,43,66,60,52,50,53,45,22,47,75,46,61,22,36,78,42,74,63,92,67,28,38,23,38,8,39,83,61,15,84,43,69,42,19,39,42,34,44,74,86,35,40,26,23,47,28,65,46,94,94,39,67,37,70,20,33,41,79,59,34,34,35,39,53,44,40,53,50,44,43,64,71,70,44,80,72,57,55,69,20,43,32,60,33,50,50,49,61,54,56,76,70,109

pLDDT: mean 91.69, std 8.1, range [52.62, 97.81]

Organism: NCBI:txid227084

Foldseek 3Di:
DDKDFLVVLQVQLVVQAWDWDDDPQKIWTAHVVSPDPQIWIQHNQQFIWGDHDDVLTFTQDGDRMGNLVSLVVSCVVSDCPDDGSRSVSNCCRNVVVD

Radius of gyration: 11.72 Å; Cα contacts (8 Å, |Δi|>4): 186; chains: 1; bounding box: 25×29×30 Å